Protein AF-0000000083642032 (afdb_homodimer)

Secondary structure (DSSP, 8-state):
-----GGG-EEEEEEEEE-SSSEEEEEEEEEETTTEEEEEEEEEEEETTTEEEEEEEEEEEETTEEEEEEEEEEEEE-/-----GGG-EEEEEEEEE-SSSEEEEEEEEEETTTEEEEEEEEEEEETTTEEEEEEEEEEEETTEEEEEEEEEEEEE-

pLDDT: mean 89.17, std 12.07, range [42.69, 98.5]

Organism: NCBI:txid97028

Nearest PDB structures (foldseek):
  7vd2-assembly1_B  TM=7.731E-01  e=6.905E-01  Homo sapiens
  7pge-assembly1_B  TM=5.332E-01  e=2.234E+00  Escherichia coli
  4bj8-assembly3_L  TM=5.223E-01  e=2.118E+00  Danio rerio
  2por-assembly1_A  TM=5.344E-01  e=4.715E+00  Rhodobacter capsulatus
  7vd2-assembly1_B  TM=7.727E-01  e=5.869E-01  Homo sapiens

Foldseek 3Di:
DPPPPLQADKDKDKDWDPDPDQKIKIKMWIAGHPAKIKIKMWMWGHDPDFKIKIWMKMKIGHHPDIDIDIDIDMGGDD/DPPPPLQFDKDKDKDWDPDPDQKIKIKMWIAGHPAKIKIKMWMWGHDPDFKIKIWMKMKIGHHPDIDIDIDIDMGGDD

Solvent-accessible surface area (backbone atoms only — not comparable to full-atom values): 7749 Å² total; per-residue (Å²): 130,86,70,73,56,62,73,64,42,68,51,71,48,75,49,70,48,71,50,94,62,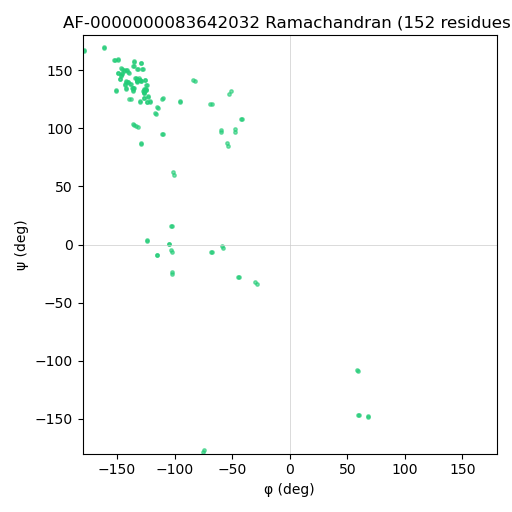57,48,30,40,35,38,36,41,33,30,38,31,89,50,27,39,39,38,37,37,36,40,36,40,40,57,77,91,34,32,38,39,37,46,32,38,38,38,37,36,51,72,58,30,37,41,37,37,36,38,39,37,35,39,38,45,114,128,86,71,75,56,64,73,64,43,69,50,73,49,74,48,70,48,73,49,94,61,56,48,30,40,37,38,36,41,33,29,36,30,90,51,27,40,37,39,37,38,36,40,36,40,41,56,77,92,35,30,38,40,36,44,31,39,38,38,36,35,53,71,57,29,37,41,37,38,36,38,39,36,36,39,38,46,114

Radius of gyration: 21.45 Å; Cα contacts (8 Å, |Δi|>4): 388; chains: 2; bounding box: 30×51×68 Å

Sequence (156 aa):
MNTLNPKSLQWAVTLSDVSEDSFGWGMGLGGIGADHFQAEAYLKFNMGDKFCLKPGFAYATDGNSGIGALMLRSTWSLMNTLNPKSLQWAVTLSDVSEDSFGWGMGLGGIGADHFQAEAYLKFNMGDKFCLKPGFAYATDGNSGIGALMLRSTWSL

Structure (mmCIF, N/CA/C/O backbone):
data_AF-0000000083642032-model_v1
#
loop_
_entity.id
_entity.type
_entity.pdbx_description
1 polymer 'GDSL esterase/lipase'
#
loop_
_atom_site.group_PDB
_atom_site.id
_atom_site.type_symbol
_atom_site.label_atom_id
_atom_site.label_alt_id
_atom_site.label_comp_id
_atom_site.label_asym_id
_atom_site.label_entity_id
_atom_site.label_seq_id
_atom_site.pdbx_PDB_ins_code
_atom_site.Cartn_x
_atom_site.Cartn_y
_atom_site.Cartn_z
_atom_site.occupancy
_atom_site.B_iso_or_equiv
_atom_site.auth_seq_id
_atom_site.auth_comp_id
_atom_site.auth_asym_id
_atom_site.auth_atom_id
_atom_site.pdbx_PDB_model_num
ATOM 1 N N . MET A 1 1 ? 20.109 -28.266 -31.109 1 42.88 1 MET A N 1
ATOM 2 C CA . MET A 1 1 ? 19.266 -27.094 -30.859 1 42.88 1 MET A CA 1
ATOM 3 C C . MET A 1 1 ? 18.453 -27.281 -29.578 1 42.88 1 MET A C 1
ATOM 5 O O . MET A 1 1 ? 17.672 -28.219 -29.453 1 42.88 1 MET A O 1
ATOM 9 N N . ASN A 1 2 ? 19.047 -26.828 -28.438 1 52.84 2 ASN A N 1
ATOM 10 C CA . ASN A 1 2 ? 18.344 -26.953 -27.156 1 52.84 2 ASN A CA 1
ATOM 11 C C . ASN A 1 2 ? 16.969 -26.312 -27.219 1 52.84 2 ASN A C 1
ATOM 13 O O . ASN A 1 2 ? 16.844 -25.094 -27.391 1 52.84 2 ASN A O 1
ATOM 17 N N . THR A 1 3 ? 16 -26.984 -27.625 1 59.44 3 THR A N 1
ATOM 18 C CA . THR A 1 3 ? 14.602 -26.562 -27.672 1 59.44 3 THR A CA 1
ATOM 19 C C . THR A 1 3 ? 14.18 -25.922 -26.359 1 59.44 3 THR A C 1
ATOM 21 O O . THR A 1 3 ? 14.398 -26.5 -25.281 1 59.44 3 THR A O 1
ATOM 24 N N . LEU A 1 4 ? 14.25 -24.672 -26.391 1 60.5 4 LEU A N 1
ATOM 25 C CA . LEU A 1 4 ? 13.75 -23.922 -25.234 1 60.5 4 LEU A CA 1
ATOM 26 C C . LEU A 1 4 ? 12.445 -24.531 -24.719 1 60.5 4 LEU A C 1
ATOM 28 O O . LEU A 1 4 ? 11.547 -24.844 -25.5 1 60.5 4 LEU A O 1
ATOM 32 N N . ASN A 1 5 ? 12.578 -25.125 -23.625 1 71.81 5 ASN A N 1
ATOM 33 C CA . ASN A 1 5 ? 11.375 -25.594 -22.938 1 71.81 5 ASN A CA 1
ATOM 34 C C . ASN A 1 5 ? 10.43 -24.422 -22.625 1 71.81 5 ASN A C 1
ATOM 36 O O . ASN A 1 5 ? 10.766 -23.547 -21.844 1 71.81 5 ASN A O 1
ATOM 40 N N . PRO A 1 6 ? 9.445 -24.281 -23.5 1 70.75 6 PRO A N 1
ATOM 41 C CA . PRO A 1 6 ? 8.516 -23.156 -23.328 1 70.75 6 PRO A CA 1
ATOM 42 C C . PRO A 1 6 ? 8.062 -22.984 -21.891 1 70.75 6 PRO A C 1
ATOM 44 O O . PRO A 1 6 ? 7.676 -21.875 -21.484 1 70.75 6 PRO A O 1
ATOM 47 N N . LYS A 1 7 ? 8.023 -24.047 -21.125 1 75.12 7 LYS A N 1
ATOM 48 C CA . LYS A 1 7 ? 7.559 -24 -19.734 1 75.12 7 LYS A CA 1
ATOM 49 C C . LYS A 1 7 ? 8.523 -23.203 -18.859 1 75.12 7 LYS A C 1
ATOM 51 O O . LYS A 1 7 ? 8.18 -22.828 -17.75 1 75.12 7 LYS A O 1
ATOM 56 N N . SER A 1 8 ? 9.523 -22.844 -19.344 1 80.81 8 SER A N 1
ATOM 57 C CA . SER A 1 8 ? 10.523 -22.141 -18.547 1 80.81 8 SER A CA 1
ATOM 58 C C . SER A 1 8 ? 10.875 -20.797 -19.156 1 80.81 8 SER A C 1
ATOM 60 O O . SER A 1 8 ? 11.812 -20.125 -18.719 1 80.81 8 SER A O 1
ATOM 62 N N . LEU A 1 9 ? 10.172 -20.484 -20.219 1 82.44 9 LEU A N 1
ATOM 63 C CA . LEU A 1 9 ? 10.477 -19.234 -20.891 1 82.44 9 LEU A CA 1
ATOM 64 C C . LEU A 1 9 ? 10.078 -18.047 -20.031 1 82.44 9 LEU A C 1
ATOM 66 O O . LEU A 1 9 ? 8.938 -17.969 -19.562 1 82.44 9 LEU A O 1
ATOM 70 N N . GLN A 1 10 ? 11 -17.188 -19.688 1 90.31 10 GLN A N 1
ATOM 71 C CA . GLN A 1 10 ? 10.758 -15.977 -18.922 1 90.31 10 GLN A CA 1
ATOM 72 C C . GLN A 1 10 ? 10.578 -14.766 -19.844 1 90.31 10 GLN A C 1
ATOM 74 O O . GLN A 1 10 ? 11.344 -14.578 -20.781 1 90.31 10 GLN A O 1
ATOM 79 N N . TRP A 1 11 ? 9.555 -14.109 -19.75 1 91.94 11 TRP A N 1
ATOM 80 C CA . TRP A 1 11 ? 9.297 -12.914 -20.547 1 91.94 11 TRP A CA 1
ATOM 81 C C . TRP A 1 11 ? 8.898 -11.742 -19.641 1 91.94 11 TRP A C 1
ATOM 83 O O . TRP A 1 11 ? 8.508 -11.938 -18.5 1 91.94 11 TRP A O 1
ATOM 93 N N . ALA A 1 12 ? 9.164 -10.508 -20 1 94.31 12 ALA A N 1
ATOM 94 C CA . ALA A 1 12 ? 8.789 -9.297 -19.297 1 94.31 12 ALA A CA 1
ATOM 95 C C . ALA A 1 12 ? 8.602 -8.125 -20.266 1 94.31 12 ALA A C 1
ATOM 97 O O . ALA A 1 12 ? 9.352 -7.988 -21.219 1 94.31 12 ALA A O 1
ATOM 98 N N . VAL A 1 13 ? 7.613 -7.473 -20.125 1 95.56 13 VAL A N 1
ATOM 99 C CA . VAL A 1 13 ? 7.367 -6.25 -20.891 1 95.56 13 VAL A CA 1
ATOM 100 C C . VAL A 1 13 ? 7.09 -5.094 -19.938 1 95.56 13 VAL A C 1
ATOM 102 O O . VAL A 1 13 ? 6.348 -5.246 -18.969 1 95.56 13 VAL A O 1
ATOM 105 N N . THR A 1 14 ? 7.637 -4.008 -20.078 1 95.69 14 THR A N 1
ATOM 106 C CA . THR A 1 14 ? 7.414 -2.812 -19.266 1 95.69 14 THR A CA 1
ATOM 107 C C . THR A 1 14 ? 7.066 -1.621 -20.156 1 95.69 14 THR A C 1
ATOM 109 O O . THR A 1 14 ? 7.715 -1.398 -21.188 1 95.69 14 THR A O 1
ATOM 112 N N . LEU A 1 15 ? 6.098 -0.939 -19.797 1 94.5 15 LEU A N 1
ATOM 113 C CA . LEU A 1 15 ? 5.695 0.297 -20.453 1 94.5 15 LEU A CA 1
ATOM 114 C C . LEU A 1 15 ? 5.582 1.438 -19.453 1 94.5 15 LEU A C 1
ATOM 116 O O . LEU A 1 15 ? 5.07 1.247 -18.344 1 94.5 15 LEU A O 1
ATOM 120 N N . SER A 1 16 ? 6.16 2.574 -19.734 1 92 16 SER A N 1
ATOM 121 C CA . SER A 1 16 ? 6.023 3.713 -18.844 1 92 16 SER A CA 1
ATOM 122 C C . SER A 1 16 ? 6.02 5.031 -19.609 1 92 16 SER A C 1
ATOM 124 O O . SER A 1 16 ? 6.633 5.137 -20.672 1 92 16 SER A O 1
ATOM 126 N N . ASP A 1 17 ? 5.301 5.906 -19.234 1 87 17 ASP A N 1
ATOM 127 C CA . ASP A 1 17 ? 5.289 7.27 -19.75 1 87 17 ASP A CA 1
ATOM 128 C C . ASP A 1 17 ? 5.195 8.281 -18.609 1 87 17 ASP A C 1
ATOM 130 O O . ASP A 1 17 ? 4.215 8.297 -17.859 1 87 17 ASP A O 1
ATOM 134 N N . VAL A 1 18 ? 6.352 8.891 -18.344 1 71.12 18 VAL A N 1
ATOM 135 C CA . VAL A 1 18 ? 6.387 9.906 -17.297 1 71.12 18 VAL A CA 1
ATOM 136 C C . VAL A 1 18 ? 6.367 11.297 -17.922 1 71.12 18 VAL A C 1
ATOM 138 O O . VAL A 1 18 ? 7.383 11.758 -18.438 1 71.12 18 VAL A O 1
ATOM 141 N N . SER A 1 19 ? 5.285 11.523 -18.594 1 63.38 19 SER A N 1
ATOM 142 C CA . SER A 1 19 ? 5.281 12.844 -19.219 1 63.38 19 SER A CA 1
ATOM 143 C C . SER A 1 19 ? 5.578 13.938 -18.203 1 63.38 19 SER A C 1
ATOM 145 O O . SER A 1 19 ? 5.363 13.758 -17 1 63.38 19 SER A O 1
ATOM 147 N N . GLU A 1 20 ? 6.488 14.789 -18.5 1 61.88 20 GLU A N 1
ATOM 148 C CA . GLU A 1 20 ? 6.809 15.961 -17.703 1 61.88 20 GLU A CA 1
ATOM 149 C C . GLU A 1 20 ? 5.582 16.453 -16.938 1 61.88 20 GLU A C 1
ATOM 151 O O . GLU A 1 20 ? 5.707 17.203 -15.969 1 61.88 20 GLU A O 1
ATOM 156 N N . ASP A 1 21 ? 4.309 16.312 -17.547 1 62.5 21 ASP A N 1
ATOM 157 C CA . ASP A 1 21 ? 3.109 16.938 -17.016 1 62.5 21 ASP A CA 1
ATOM 158 C C . ASP A 1 21 ? 2.617 16.219 -15.766 1 62.5 21 ASP A C 1
ATOM 160 O O . ASP A 1 21 ? 3.252 15.266 -15.297 1 62.5 21 ASP A O 1
ATOM 164 N N . SER A 1 22 ? 1.472 16.625 -15.164 1 77.44 22 SER A N 1
ATOM 165 C CA . SER A 1 22 ? 0.681 16.391 -13.953 1 77.44 22 SER A CA 1
ATOM 166 C C . SER A 1 22 ? 0.259 14.938 -13.844 1 77.44 22 SER A C 1
ATOM 168 O O . SER A 1 22 ? -0.377 14.539 -12.867 1 77.44 22 SER A O 1
ATOM 170 N N . PHE A 1 23 ? 0.693 14.047 -14.992 1 84.12 23 PHE A N 1
ATOM 171 C CA . PHE A 1 23 ? 0.174 12.688 -15.008 1 84.12 23 PHE A CA 1
ATOM 172 C C . PHE A 1 23 ? 1.252 11.695 -15.438 1 84.12 23 PHE A C 1
ATOM 174 O O . PHE A 1 23 ? 1.987 11.945 -16.391 1 84.12 23 PHE A O 1
ATOM 181 N N . GLY A 1 24 ? 1.593 10.68 -14.758 1 91.69 24 GLY A N 1
ATOM 182 C CA . GLY A 1 24 ? 2.498 9.594 -15.102 1 91.69 24 GLY A CA 1
ATOM 183 C C . GLY A 1 24 ? 1.924 8.219 -14.812 1 91.69 24 GLY A C 1
ATOM 184 O O . GLY A 1 24 ? 1.017 8.086 -13.992 1 91.69 24 GLY A O 1
ATOM 185 N N . TRP A 1 25 ? 2.449 7.258 -15.688 1 93.44 25 TRP A N 1
ATOM 186 C CA . TRP A 1 25 ? 2.01 5.891 -15.43 1 93.44 25 TRP A CA 1
ATOM 187 C C . TRP A 1 25 ? 3.088 4.887 -15.828 1 93.44 25 TRP A C 1
ATOM 189 O O . TRP A 1 25 ? 4.023 5.23 -16.562 1 93.44 25 TRP A O 1
ATOM 199 N N . GLY A 1 26 ? 2.898 3.75 -15.211 1 95.75 26 GLY A N 1
ATOM 200 C CA . GLY A 1 26 ? 3.725 2.615 -15.594 1 95.75 26 GLY A CA 1
ATOM 201 C C . GLY A 1 26 ? 3.021 1.281 -15.43 1 95.75 26 GLY A C 1
ATOM 202 O O . GLY A 1 26 ? 2.143 1.14 -14.578 1 95.75 26 GLY A O 1
ATOM 203 N N . MET A 1 27 ? 3.418 0.372 -16.359 1 97 27 MET A N 1
ATOM 204 C CA . MET A 1 27 ? 2.867 -0.98 -16.312 1 97 27 MET A CA 1
ATOM 205 C C . MET A 1 27 ? 3.938 -2.014 -16.641 1 97 27 MET A C 1
ATOM 207 O O . MET A 1 27 ? 4.793 -1.774 -17.5 1 97 27 MET A O 1
ATOM 211 N N . GLY A 1 28 ? 3.895 -3.088 -15.93 1 98 28 GLY A N 1
ATOM 212 C CA . GLY A 1 28 ? 4.797 -4.195 -16.203 1 98 28 GLY A CA 1
ATOM 213 C C . GLY A 1 28 ? 4.113 -5.547 -16.172 1 98 28 GLY A C 1
ATOM 214 O O . GLY A 1 28 ? 3.314 -5.816 -15.266 1 98 28 GLY A O 1
ATOM 215 N N . LEU A 1 29 ? 4.434 -6.297 -17.234 1 96 29 LEU A N 1
ATOM 216 C CA . LEU A 1 29 ? 3.943 -7.672 -17.312 1 96 29 LEU A CA 1
ATOM 217 C C . LEU A 1 29 ? 5.098 -8.648 -17.5 1 96 29 LEU A C 1
ATOM 219 O O . LEU A 1 29 ? 6.055 -8.352 -18.219 1 96 29 LEU A O 1
ATOM 223 N N . GLY A 1 30 ? 4.98 -9.711 -16.766 1 96.69 30 GLY A N 1
ATOM 224 C CA . GLY A 1 30 ? 5.992 -10.742 -16.953 1 96.69 30 GLY A CA 1
ATOM 225 C C . GLY A 1 30 ? 5.559 -12.102 -16.422 1 96.69 30 GLY A C 1
ATOM 226 O O . GLY A 1 30 ? 4.5 -12.227 -15.812 1 96.69 30 GLY A O 1
ATOM 227 N N . GLY A 1 31 ? 6.402 -13.086 -16.797 1 94.31 31 GLY A N 1
ATOM 228 C CA . GLY A 1 31 ? 6.074 -14.422 -16.344 1 94.31 31 GLY A CA 1
ATOM 229 C C . GLY A 1 31 ? 7.086 -15.469 -16.781 1 94.31 31 GLY A C 1
ATOM 230 O O . GLY A 1 31 ? 8.094 -15.141 -17.406 1 94.31 31 GLY A O 1
ATOM 231 N N . ILE A 1 32 ? 6.887 -16.5 -16.141 1 92.25 32 ILE A N 1
ATOM 232 C CA . ILE A 1 32 ? 7.625 -17.703 -16.531 1 92.25 32 ILE A CA 1
ATOM 233 C C . ILE A 1 32 ? 6.652 -18.75 -17.062 1 92.25 32 ILE A C 1
ATOM 235 O O . ILE A 1 32 ? 5.828 -19.266 -16.297 1 92.25 32 ILE A O 1
ATOM 239 N N . GLY A 1 33 ? 6.879 -19.016 -18.219 1 89.56 33 GLY A N 1
ATOM 240 C CA . GLY A 1 33 ? 5.941 -19.938 -18.812 1 89.56 33 GLY A CA 1
ATOM 241 C C . GLY A 1 33 ? 4.508 -19.438 -18.797 1 89.56 33 GLY A C 1
ATOM 242 O O . GLY A 1 33 ? 4.258 -18.25 -19.016 1 89.56 33 GLY A O 1
ATOM 243 N N . ALA A 1 34 ? 3.602 -20.297 -18.672 1 82 34 ALA A N 1
ATOM 244 C CA . ALA A 1 34 ? 2.191 -19.922 -18.641 1 82 34 ALA A CA 1
ATOM 245 C C . ALA A 1 34 ? 1.646 -19.953 -17.219 1 82 34 ALA A C 1
ATOM 247 O O . ALA A 1 34 ? 0.55 -19.453 -16.953 1 82 34 ALA A O 1
ATOM 248 N N . ASP A 1 35 ? 2.449 -20.406 -16.203 1 87.88 35 ASP A N 1
ATOM 249 C CA . ASP A 1 35 ? 1.919 -20.703 -14.875 1 87.88 35 ASP A CA 1
ATOM 250 C C . ASP A 1 35 ? 2.248 -19.578 -13.891 1 87.88 35 ASP A C 1
ATOM 252 O O . ASP A 1 35 ? 1.606 -19.453 -12.844 1 87.88 35 ASP A O 1
ATOM 256 N N . HIS A 1 36 ? 3.27 -18.906 -14.211 1 93.38 36 HIS A N 1
ATOM 257 C CA . HIS A 1 36 ? 3.686 -17.812 -13.3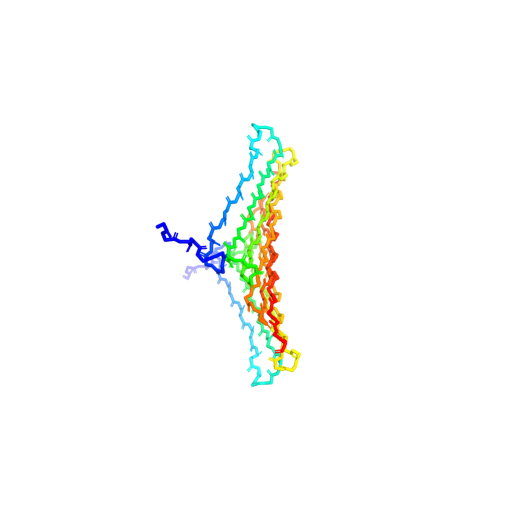2 1 93.38 36 HIS A CA 1
ATOM 258 C C . HIS A 1 36 ? 3.592 -16.469 -14.016 1 93.38 36 HIS A C 1
ATOM 260 O O . HIS A 1 36 ? 4.246 -16.25 -15.039 1 93.38 36 HIS A O 1
ATOM 266 N N . PHE A 1 37 ? 2.707 -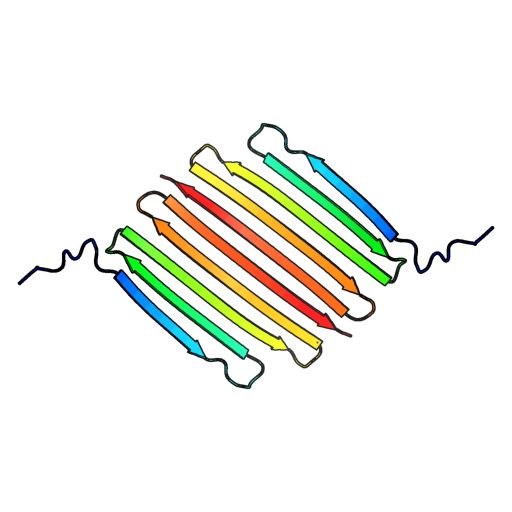15.75 -13.523 1 94.5 37 PHE A N 1
ATOM 267 C CA . PHE A 1 37 ? 2.516 -14.445 -14.148 1 94.5 37 PHE A CA 1
ATOM 268 C C . PHE A 1 37 ? 2.514 -13.336 -13.102 1 94.5 37 PHE A C 1
ATOM 270 O O . PHE A 1 37 ? 2.096 -13.555 -11.961 1 94.5 37 PHE A O 1
ATOM 277 N N . GLN A 1 38 ? 3.111 -12.164 -13.383 1 95.81 38 GLN A N 1
ATOM 278 C CA . GLN A 1 38 ? 3.076 -10.992 -12.516 1 95.81 38 GLN A CA 1
ATOM 279 C C . GLN A 1 38 ? 2.809 -9.719 -13.32 1 95.81 38 GLN A C 1
ATOM 281 O O . GLN A 1 38 ? 3.305 -9.57 -14.438 1 95.81 38 GLN A O 1
ATOM 286 N N . ALA A 1 39 ? 1.967 -8.969 -12.82 1 97.44 39 ALA A N 1
ATOM 287 C CA . ALA A 1 39 ? 1.633 -7.691 -13.438 1 97.44 39 ALA A CA 1
ATOM 288 C C . ALA A 1 39 ? 1.615 -6.566 -12.406 1 97.44 39 ALA A C 1
ATOM 290 O O . ALA A 1 39 ? 1.235 -6.781 -11.258 1 97.44 39 ALA A O 1
ATOM 291 N N . GLU A 1 40 ? 2.07 -5.371 -12.734 1 97.62 40 GLU A N 1
ATOM 292 C CA . GLU A 1 40 ? 2.012 -4.191 -11.875 1 97.62 40 GLU A CA 1
ATOM 293 C C . GLU A 1 40 ? 1.675 -2.941 -12.68 1 97.62 40 GLU A C 1
ATOM 295 O O . GLU A 1 40 ? 2.004 -2.85 -13.867 1 97.62 40 GLU A O 1
ATOM 300 N N . ALA A 1 41 ? 1.032 -2.088 -12.094 1 98.12 41 ALA A N 1
ATOM 301 C CA . ALA A 1 41 ? 0.721 -0.794 -12.695 1 98.12 41 ALA A CA 1
ATOM 302 C C . ALA A 1 41 ? 0.704 0.31 -11.641 1 98.12 41 ALA A C 1
ATOM 304 O O . ALA A 1 41 ? 0.35 0.068 -10.484 1 98.12 41 ALA A O 1
ATOM 305 N N . TYR A 1 42 ? 1.097 1.457 -12.125 1 96.56 42 TYR A N 1
ATOM 306 C CA . TYR A 1 42 ? 1.021 2.619 -11.242 1 96.56 42 TYR A CA 1
ATOM 307 C C . TYR A 1 42 ? 0.707 3.883 -12.039 1 96.56 42 TYR A C 1
ATOM 309 O O . TYR A 1 42 ? 0.967 3.947 -13.242 1 96.56 42 TYR A O 1
ATOM 317 N N . LEU A 1 43 ? 0.09 4.723 -11.312 1 95.12 43 LEU A N 1
ATOM 318 C CA . LEU A 1 43 ? -0.183 6.047 -11.867 1 95.12 43 LEU A CA 1
ATOM 319 C C . LEU A 1 43 ? 0.274 7.141 -10.898 1 95.12 43 LEU A C 1
ATOM 321 O O . LEU A 1 43 ? 0.436 6.891 -9.703 1 95.12 43 LEU A O 1
ATOM 325 N N . LYS A 1 44 ? 0.517 8.266 -11.469 1 93.62 44 LYS A N 1
ATOM 326 C CA . LYS A 1 44 ? 0.731 9.5 -10.719 1 93.62 44 LYS A CA 1
ATOM 327 C C . LYS A 1 44 ? -0.136 10.633 -11.266 1 93.62 44 LYS A C 1
ATOM 329 O O . LYS A 1 44 ? -0.067 10.953 -12.453 1 93.62 44 LYS A O 1
ATOM 334 N N . PHE A 1 45 ? -0.915 11.164 -10.32 1 92 45 PHE A N 1
ATOM 335 C CA . PHE A 1 45 ? -1.789 12.281 -10.664 1 92 45 PHE A CA 1
ATOM 336 C C . PHE A 1 45 ? -1.479 13.492 -9.797 1 92 45 PHE A C 1
ATOM 338 O O . PHE A 1 45 ? -1.515 13.414 -8.562 1 92 45 PHE A O 1
ATOM 345 N N . ASN A 1 46 ? -1.183 14.492 -10.492 1 91.75 46 ASN A N 1
ATOM 346 C CA . ASN A 1 46 ? -1.015 15.75 -9.781 1 91.75 46 ASN A CA 1
ATOM 347 C C . ASN A 1 46 ? -2.148 16.719 -10.094 1 91.75 46 ASN A C 1
ATOM 349 O O . ASN A 1 46 ? -2.527 16.891 -11.258 1 91.75 46 ASN A O 1
ATOM 353 N N . MET A 1 47 ? -2.689 17.125 -9.023 1 88.69 47 MET A N 1
ATOM 354 C CA . MET A 1 47 ? -3.68 18.188 -9.195 1 88.69 47 MET A CA 1
ATOM 355 C C . MET A 1 47 ? -3.17 19.5 -8.625 1 88.69 47 MET A C 1
ATOM 357 O O . MET A 1 47 ? -3.357 19.781 -7.438 1 88.69 47 MET A O 1
ATOM 361 N N . GLY A 1 48 ? -2.586 20.297 -9.594 1 86.5 48 GLY A N 1
ATOM 362 C CA . GLY A 1 48 ? -1.934 21.516 -9.148 1 86.5 48 GLY A CA 1
ATOM 363 C C . GLY A 1 48 ? -0.68 21.25 -8.336 1 86.5 48 GLY A C 1
ATOM 364 O O . GLY A 1 48 ? 0.031 20.281 -8.57 1 86.5 48 GLY A O 1
ATOM 365 N N . ASP A 1 49 ? -0.456 22.172 -7.391 1 86.5 49 ASP A N 1
ATOM 366 C CA . ASP A 1 49 ? 0.757 22.094 -6.582 1 86.5 49 ASP A CA 1
ATOM 367 C C . ASP A 1 49 ? 0.446 21.594 -5.172 1 86.5 49 ASP A C 1
ATOM 369 O O . ASP A 1 49 ? 1.353 21.422 -4.355 1 86.5 49 ASP A O 1
ATOM 373 N N . LYS A 1 50 ? -0.836 21.328 -4.988 1 92.56 50 LYS A N 1
ATOM 374 C CA . LYS A 1 50 ? -1.189 21.125 -3.586 1 92.56 50 LYS A CA 1
ATOM 375 C C . LYS A 1 50 ? -1.655 19.688 -3.344 1 92.56 50 LYS A C 1
ATOM 377 O O . LYS A 1 50 ? -1.861 19.281 -2.197 1 92.56 50 LYS A O 1
ATOM 382 N N . PHE A 1 51 ? -1.83 18.969 -4.531 1 94.69 51 PHE A N 1
ATOM 383 C CA . PHE A 1 51 ? -2.352 17.625 -4.32 1 94.69 51 PHE A CA 1
ATOM 384 C C . PHE A 1 51 ? -1.706 16.625 -5.285 1 94.69 51 PHE A C 1
ATOM 386 O O . PHE A 1 51 ? -1.604 16.906 -6.484 1 94.69 51 PHE A O 1
ATOM 393 N N . CYS A 1 52 ? -1.291 15.469 -4.789 1 95.75 52 CYS A N 1
ATOM 394 C CA . CYS A 1 52 ? -0.732 14.375 -5.578 1 95.75 52 CYS A CA 1
ATOM 395 C C . CYS A 1 52 ? -1.313 13.031 -5.141 1 95.75 52 CYS A C 1
ATOM 397 O O . CYS A 1 52 ? -1.383 12.742 -3.947 1 95.75 52 CYS A O 1
ATOM 399 N N . LEU A 1 53 ? -1.697 12.211 -6.117 1 95.44 53 LEU A N 1
ATOM 400 C CA . LEU A 1 53 ? -2.246 10.883 -5.859 1 95.44 53 LEU A CA 1
ATOM 401 C C . LEU A 1 53 ? -1.488 9.82 -6.645 1 95.44 53 LEU A C 1
ATOM 403 O O . LEU A 1 53 ? -1.3 9.953 -7.855 1 95.44 53 LEU A O 1
ATOM 407 N N . LYS A 1 54 ? -1.069 8.75 -5.965 1 96.19 54 LYS A N 1
ATOM 408 C CA . LYS A 1 54 ? -0.296 7.684 -6.598 1 96.19 54 LYS A CA 1
ATOM 409 C C . LYS A 1 54 ? -0.911 6.316 -6.309 1 96.19 54 LYS A C 1
ATOM 411 O O . LYS A 1 54 ? -0.455 5.602 -5.418 1 96.19 54 LYS A O 1
ATOM 416 N N . PRO A 1 55 ? -1.889 5.922 -7.156 1 97.25 55 PRO A N 1
ATOM 417 C CA . PRO A 1 55 ? -2.393 4.555 -7.008 1 97.25 55 PRO A CA 1
ATOM 418 C C . PRO A 1 55 ? -1.513 3.523 -7.711 1 97.25 55 PRO A C 1
ATOM 420 O O . PRO A 1 55 ? -0.949 3.807 -8.773 1 97.25 55 PRO A O 1
ATOM 423 N N . GLY A 1 56 ? -1.338 2.41 -7.109 1 98 56 GLY A N 1
ATOM 424 C CA . GLY A 1 56 ? -0.62 1.289 -7.695 1 98 56 GLY A CA 1
ATOM 425 C C . GLY A 1 56 ? -1.242 -0.055 -7.367 1 98 56 GLY A C 1
ATOM 426 O O . GLY A 1 56 ? -1.914 -0.201 -6.344 1 98 56 GLY A O 1
ATOM 427 N N . PHE A 1 57 ? -1.062 -0.915 -8.258 1 97.75 57 PHE A N 1
ATOM 428 C CA . PHE A 1 57 ? -1.591 -2.262 -8.07 1 97.75 57 PHE A CA 1
ATOM 429 C C . PHE A 1 57 ? -0.624 -3.305 -8.617 1 97.75 57 PHE A C 1
ATOM 431 O O . PHE A 1 57 ? 0.106 -3.041 -9.57 1 97.75 57 PHE A O 1
ATOM 438 N N . ALA A 1 58 ? -0.5 -4.402 -7.883 1 98.38 58 ALA A N 1
ATOM 439 C CA . ALA A 1 58 ? 0.313 -5.535 -8.32 1 98.38 58 ALA A CA 1
ATOM 440 C C . ALA A 1 58 ? -0.43 -6.852 -8.125 1 98.38 58 ALA A C 1
ATOM 442 O O . ALA A 1 58 ? -1.219 -6.992 -7.184 1 98.38 58 ALA A O 1
ATOM 443 N N . TYR A 1 59 ? -0.182 -7.672 -9.07 1 97.81 59 TYR A N 1
ATOM 444 C CA . TYR A 1 59 ? -0.824 -8.984 -9.047 1 97.81 59 TYR A CA 1
ATOM 445 C C . TYR A 1 59 ? 0.12 -10.062 -9.562 1 97.81 59 TYR A C 1
ATOM 447 O O . TYR A 1 59 ? 0.852 -9.844 -10.531 1 97.81 59 TYR A O 1
ATOM 455 N N . ALA A 1 60 ? 0.099 -11.164 -8.875 1 97.38 60 ALA A N 1
ATOM 456 C CA . ALA A 1 60 ? 0.938 -12.281 -9.312 1 97.38 60 ALA A CA 1
ATOM 457 C C . ALA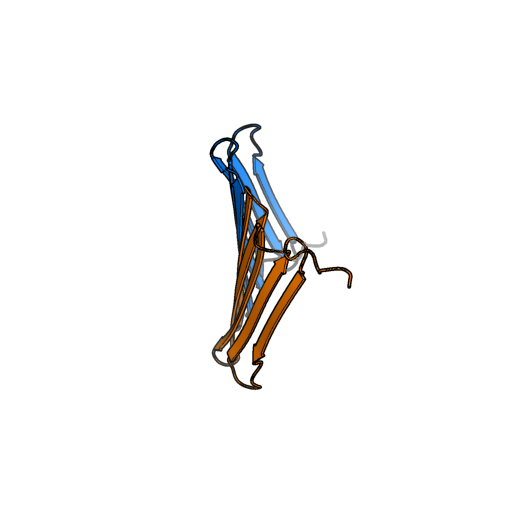 A 1 60 ? 0.275 -13.617 -9.008 1 97.38 60 ALA A C 1
ATOM 459 O O . ALA A 1 60 ? -0.419 -13.758 -7.996 1 97.38 60 ALA A O 1
ATOM 460 N N . THR A 1 61 ? 0.535 -14.484 -9.898 1 95.56 61 THR A N 1
ATOM 461 C CA . THR A 1 61 ? 0.052 -15.844 -9.695 1 95.56 61 THR A CA 1
ATOM 462 C C . THR A 1 61 ? 1.179 -16.859 -9.883 1 95.56 61 THR A C 1
ATOM 464 O O . THR A 1 61 ? 2.1 -16.625 -10.672 1 95.56 61 THR A O 1
ATOM 467 N N . ASP A 1 62 ? 1.054 -17.812 -8.984 1 92.94 62 ASP A N 1
ATOM 468 C CA . ASP A 1 62 ? 1.942 -18.953 -9.117 1 92.94 62 ASP A CA 1
ATOM 469 C C . ASP A 1 62 ? 1.168 -20.266 -8.977 1 92.94 62 ASP A C 1
ATOM 471 O O . ASP A 1 62 ? 0.858 -20.703 -7.867 1 92.94 62 ASP A O 1
ATOM 475 N N . GLY A 1 63 ? 0.961 -20.781 -10.141 1 90.12 63 GLY A N 1
ATOM 476 C CA . GLY A 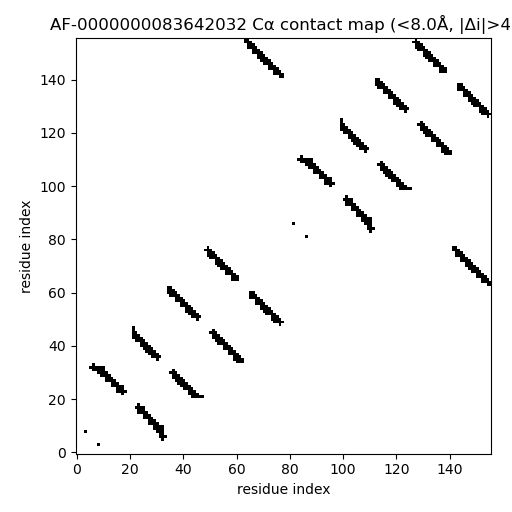1 63 ? 0.179 -22.016 -10.078 1 90.12 63 GLY A CA 1
ATOM 477 C C . GLY A 1 63 ? -1.181 -21.828 -9.438 1 90.12 63 GLY A C 1
ATOM 478 O O . GLY A 1 63 ? -2.023 -21.094 -9.961 1 90.12 63 GLY A O 1
ATOM 479 N N . ASN A 1 64 ? -1.269 -22.391 -8.203 1 91.88 64 ASN A N 1
ATOM 480 C CA . ASN A 1 64 ? -2.582 -22.422 -7.57 1 91.88 64 ASN A CA 1
ATOM 481 C C . ASN A 1 64 ? -2.703 -21.344 -6.496 1 91.88 64 ASN A C 1
ATOM 483 O O . ASN A 1 64 ? -3.6 -21.391 -5.652 1 91.88 64 ASN A O 1
ATOM 487 N N . SER A 1 65 ? -1.86 -20.469 -6.527 1 95.25 65 SER A N 1
ATOM 488 C CA . SER A 1 65 ? -1.918 -19.391 -5.539 1 95.25 65 SER A CA 1
ATOM 489 C C . SER A 1 65 ? -1.692 -18.031 -6.191 1 95.25 65 SER A C 1
ATOM 491 O O . SER A 1 65 ? -1.134 -17.938 -7.285 1 95.25 65 SER A O 1
ATOM 493 N N . GLY A 1 66 ? -2.137 -17.047 -5.543 1 96.44 66 GLY A N 1
ATOM 494 C CA . GLY A 1 66 ? -1.916 -15.695 -6.039 1 96.44 66 GLY A CA 1
ATOM 495 C C . GLY A 1 66 ? -1.883 -14.656 -4.938 1 96.44 66 GLY A C 1
ATOM 496 O O . GLY A 1 66 ? -2.316 -14.914 -3.814 1 96.44 66 GLY A O 1
ATOM 497 N N . ILE A 1 67 ? -1.275 -13.578 -5.297 1 96.62 67 ILE A N 1
ATOM 498 C CA . ILE A 1 67 ? -1.21 -12.43 -4.398 1 96.62 67 ILE A CA 1
ATOM 499 C C . ILE A 1 67 ? -1.579 -11.156 -5.156 1 96.62 67 ILE A C 1
ATOM 501 O O . ILE A 1 67 ? -1.202 -10.984 -6.316 1 96.62 67 ILE A O 1
ATOM 505 N N . GLY A 1 68 ? -2.295 -10.336 -4.496 1 98.12 68 GLY A N 1
ATOM 506 C CA . GLY A 1 68 ? -2.633 -9.023 -5.02 1 98.12 68 GLY A CA 1
ATOM 507 C C . GLY A 1 68 ? -2.414 -7.906 -4.012 1 98.12 68 GLY A C 1
ATOM 508 O O . GLY A 1 68 ? -2.627 -8.094 -2.814 1 98.12 68 GLY A O 1
ATOM 509 N N . ALA A 1 69 ? -1.945 -6.84 -4.531 1 98.19 69 ALA A N 1
ATOM 510 C CA . ALA A 1 69 ? -1.704 -5.691 -3.662 1 98.19 69 ALA A CA 1
ATOM 511 C C . ALA A 1 69 ? -2.131 -4.391 -4.34 1 98.19 69 ALA A C 1
ATOM 513 O O . ALA A 1 69 ? -1.916 -4.211 -5.543 1 98.19 69 ALA A O 1
ATOM 514 N N . LEU A 1 70 ? -2.762 -3.521 -3.57 1 98.5 70 LEU A N 1
ATOM 515 C CA . LEU A 1 70 ? -3.141 -2.182 -4 1 98.5 70 LEU A CA 1
ATOM 516 C C . LEU A 1 70 ? -2.613 -1.129 -3.031 1 98.5 70 LEU A C 1
ATOM 518 O O . LEU A 1 70 ? -2.762 -1.27 -1.814 1 98.5 70 LEU A O 1
ATOM 522 N N . MET A 1 71 ? -1.921 -0.21 -3.578 1 98.44 71 MET A N 1
ATOM 523 C CA . MET A 1 71 ? -1.402 0.89 -2.77 1 98.44 71 MET A CA 1
ATOM 524 C C . MET A 1 71 ? -1.874 2.234 -3.312 1 98.44 71 MET A C 1
ATOM 526 O O . MET A 1 71 ? -1.786 2.488 -4.516 1 98.44 71 MET A O 1
ATOM 530 N N . LEU A 1 72 ? -2.436 2.973 -2.406 1 98.31 72 LEU A N 1
ATOM 531 C CA . LEU A 1 72 ? -2.857 4.328 -2.74 1 98.31 72 LEU A CA 1
ATOM 532 C C . LEU A 1 72 ? -2.219 5.344 -1.799 1 98.31 72 LEU A C 1
ATOM 534 O O . LEU A 1 72 ? -2.408 5.273 -0.583 1 98.31 72 LEU A O 1
ATOM 538 N N . ARG A 1 73 ? -1.478 6.312 -2.379 1 98 73 ARG A N 1
ATOM 539 C CA . ARG A 1 73 ? -0.837 7.355 -1.583 1 98 73 ARG A CA 1
ATOM 540 C C . ARG A 1 73 ? -1.232 8.742 -2.08 1 98 73 ARG A C 1
ATOM 542 O O . ARG A 1 73 ? -1.25 8.992 -3.287 1 98 73 ARG A O 1
ATOM 549 N N . SER A 1 74 ? -1.564 9.523 -1.138 1 97.81 74 SER A N 1
ATOM 550 C CA . SER A 1 74 ? -1.917 10.891 -1.501 1 97.81 74 SER A CA 1
ATOM 551 C C . SER A 1 74 ? -1.18 11.898 -0.628 1 97.81 74 SER A C 1
ATOM 553 O O . SER A 1 74 ? -1.014 11.688 0.574 1 97.81 74 SER A O 1
ATOM 555 N N . THR A 1 75 ? -0.8 12.977 -1.214 1 96.38 75 THR A N 1
ATOM 556 C CA . THR A 1 75 ? -0.231 14.102 -0.48 1 96.38 75 THR A CA 1
ATOM 557 C C . THR A 1 75 ? -0.987 15.391 -0.793 1 96.38 75 THR A C 1
ATOM 559 O O . THR A 1 75 ? -1.473 15.578 -1.911 1 96.38 75 THR A O 1
ATOM 562 N N . TRP A 1 76 ? -1.108 16.141 0.288 1 95.88 76 TRP A N 1
ATOM 563 C CA . TRP A 1 76 ? -1.783 17.422 0.059 1 95.88 76 TRP A CA 1
ATOM 564 C C . TRP A 1 76 ? -1.171 18.516 0.917 1 95.88 76 TRP A C 1
ATOM 566 O O . TRP A 1 76 ? -0.527 18.25 1.932 1 95.88 76 TRP A O 1
ATOM 576 N N . SER A 1 77 ? -1.268 19.672 0.342 1 94.38 77 SER A N 1
ATOM 577 C CA . SER A 1 77 ? -0.835 20.859 1.076 1 94.38 77 SER A CA 1
ATOM 578 C C . SER A 1 77 ? -1.834 22 0.923 1 94.38 77 SER A C 1
ATOM 580 O O . SER A 1 77 ? -2.643 22 -0.007 1 94.38 77 SER A O 1
ATOM 582 N N . LEU A 1 78 ? -1.817 22.812 1.9 1 84.56 78 LEU A N 1
ATOM 583 C CA . LEU A 1 78 ? -2.639 24.016 1.834 1 84.56 78 LEU A CA 1
ATOM 584 C C . LEU A 1 78 ? -1.799 25.219 1.443 1 84.56 78 LEU A C 1
ATOM 586 O O . LEU A 1 78 ? -0.617 25.297 1.786 1 84.56 78 LEU A O 1
ATOM 590 N N . MET B 1 1 ? 10.867 24.469 37.562 1 42.69 1 MET B N 1
ATOM 591 C CA . MET B 1 1 ? 9.953 23.516 36.938 1 42.69 1 MET B CA 1
ATOM 592 C C . MET B 1 1 ? 9.812 23.781 35.469 1 42.69 1 MET B C 1
ATOM 594 O O . MET B 1 1 ? 9.383 24.875 35.062 1 42.69 1 MET B O 1
ATOM 598 N N . ASN B 1 2 ? 10.719 23.188 34.625 1 52.62 2 ASN B N 1
ATOM 599 C CA . ASN B 1 2 ? 10.648 23.375 33.188 1 52.62 2 ASN B CA 1
ATOM 600 C C . ASN B 1 2 ? 9.266 23.031 32.625 1 52.62 2 ASN B C 1
ATOM 602 O O . ASN B 1 2 ? 8.836 21.891 32.719 1 52.62 2 ASN B O 1
ATOM 606 N N . THR B 1 3 ? 8.383 23.922 32.656 1 58.94 3 THR B N 1
ATOM 607 C CA . THR B 1 3 ? 7.031 23.797 32.125 1 58.94 3 THR B CA 1
ATOM 608 C C . THR B 1 3 ? 7.07 23.203 30.703 1 58.94 3 THR B C 1
ATOM 610 O O . THR B 1 3 ? 7.828 23.672 29.859 1 58.94 3 THR B O 1
ATOM 613 N N . LEU B 1 4 ? 6.812 21.969 30.688 1 60.22 4 LEU B N 1
ATOM 614 C CA . LEU B 1 4 ? 6.676 21.297 29.406 1 60.22 4 LEU B CA 1
ATOM 615 C C . LEU B 1 4 ? 5.883 22.156 28.422 1 60.22 4 LEU B C 1
ATOM 617 O O . LEU B 1 4 ? 4.832 22.703 28.766 1 60.22 4 LEU B O 1
ATOM 621 N N . ASN B 1 5 ? 6.586 22.656 27.516 1 71.56 5 ASN B N 1
ATOM 622 C CA . ASN B 1 5 ? 5.922 23.344 26.406 1 71.56 5 ASN B CA 1
ATOM 623 C C . ASN B 1 5 ? 4.973 22.422 25.656 1 71.56 5 ASN B C 1
ATOM 625 O O . ASN B 1 5 ? 5.406 21.438 25.047 1 71.56 5 ASN B O 1
ATOM 629 N N . PRO B 1 6 ? 3.705 22.531 26.031 1 69.81 6 PRO B N 1
ATOM 630 C CA . PRO B 1 6 ? 2.709 21.641 25.422 1 69.81 6 PRO B CA 1
ATOM 631 C C . PRO B 1 6 ? 2.881 21.5 23.906 1 69.81 6 PRO B C 1
ATOM 633 O O . PRO B 1 6 ? 2.463 20.5 23.328 1 69.81 6 PRO B O 1
ATOM 636 N N . LYS B 1 7 ? 3.428 22.516 23.25 1 74.56 7 LYS B N 1
ATOM 637 C CA . LYS B 1 7 ? 3.596 22.5 21.812 1 74.56 7 LYS B CA 1
ATOM 638 C C . LYS B 1 7 ? 4.633 21.469 21.391 1 74.56 7 LYS B C 1
ATOM 640 O O . LYS B 1 7 ? 4.727 21.109 20.203 1 74.56 7 LYS B O 1
ATOM 645 N N . SER B 1 8 ? 5.223 20.922 22.219 1 80.38 8 SER B N 1
ATOM 646 C CA . SER B 1 8 ? 6.281 19.969 21.891 1 80.38 8 SER B CA 1
ATOM 647 C C . SER B 1 8 ? 6.027 18.609 22.531 1 80.38 8 SER B C 1
ATOM 649 O O . SER B 1 8 ? 6.887 17.719 22.5 1 80.38 8 SER B O 1
ATOM 651 N N . LEU B 1 9 ? 4.891 18.531 23.188 1 82.62 9 LEU B N 1
ATOM 652 C CA . LEU B 1 9 ? 4.59 17.281 23.875 1 82.62 9 LEU B CA 1
ATOM 653 C C . LEU B 1 9 ? 4.344 16.156 22.859 1 82.62 9 LEU B C 1
ATOM 655 O O . LEU B 1 9 ? 3.537 16.312 21.938 1 82.62 9 LEU B O 1
ATOM 659 N N . GLN B 1 10 ? 5.098 15.102 22.891 1 90.12 10 GLN B N 1
ATOM 660 C CA . GLN B 1 10 ? 4.945 13.93 22.031 1 90.12 10 GLN B CA 1
ATOM 661 C C . GLN B 1 10 ? 4.121 12.844 22.719 1 90.12 10 GLN B C 1
ATOM 663 O O . GLN B 1 10 ? 4.348 12.531 23.891 1 90.12 10 GLN B O 1
ATOM 668 N N . TRP B 1 11 ? 3.115 12.438 22.172 1 92 11 TRP B N 1
ATOM 669 C CA . TRP B 1 11 ? 2.275 11.375 22.719 1 92 11 TRP B CA 1
ATOM 670 C C . TRP B 1 11 ? 2.053 10.273 21.688 1 92 11 TRP B C 1
ATOM 672 O O . TRP B 1 11 ? 2.252 10.492 20.484 1 92 11 TRP B O 1
ATOM 682 N N . ALA B 1 12 ? 1.858 9.039 22.062 1 94.12 12 ALA B N 1
ATOM 683 C CA . ALA B 1 12 ? 1.562 7.898 21.203 1 94.12 12 ALA B CA 1
ATOM 684 C C . ALA B 1 12 ? 0.725 6.855 21.938 1 94.12 12 ALA B C 1
ATOM 686 O O . ALA B 1 12 ? 0.941 6.598 23.125 1 94.12 12 ALA B O 1
ATOM 687 N N . VAL B 1 13 ? -0.22 6.441 21.375 1 95.5 13 VAL B N 1
ATOM 688 C CA . VAL B 1 13 ? -1.034 5.348 21.891 1 95.5 13 VAL B CA 1
ATOM 689 C C . VAL B 1 13 ? -1.123 4.23 20.844 1 95.5 13 VAL B C 1
ATOM 691 O O . VAL B 1 13 ? -1.328 4.496 19.656 1 95.5 13 VAL B O 1
ATOM 694 N N . THR B 1 14 ? -0.94 3.049 21.156 1 95.44 14 THR B N 1
ATOM 695 C CA . THR B 1 14 ? -1.059 1.893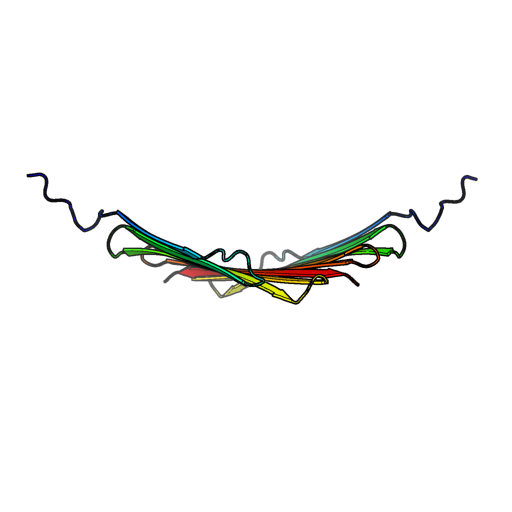 20.266 1 95.44 14 THR B CA 1
ATOM 696 C C . THR B 1 14 ? -2.008 0.855 20.859 1 95.44 14 THR B C 1
ATOM 698 O O . THR B 1 14 ? -1.933 0.548 22.047 1 95.44 14 THR B O 1
ATOM 701 N N . LEU B 1 15 ? -2.85 0.381 20.094 1 94.31 15 LEU B N 1
ATOM 702 C CA . LEU B 1 15 ? -3.764 -0.696 20.453 1 94.31 15 LEU B CA 1
ATOM 703 C C . LEU B 1 15 ? -3.695 -1.831 19.438 1 94.31 15 LEU B C 1
ATOM 705 O O . LEU B 1 15 ? -3.635 -1.587 18.234 1 94.31 15 LEU B O 1
ATOM 709 N N . SER B 1 16 ? -3.576 -3.055 19.891 1 91.69 16 SER B N 1
ATOM 710 C CA . SER B 1 16 ? -3.57 -4.18 18.969 1 91.69 16 SER B CA 1
ATOM 711 C C . SER B 1 16 ? -4.195 -5.422 19.594 1 91.69 16 SER B C 1
ATOM 713 O O . SER B 1 16 ? -4.133 -5.605 20.812 1 91.69 16 SER B O 1
ATOM 715 N N . ASP B 1 17 ? -4.859 -6.121 18.922 1 86.75 17 ASP B N 1
ATOM 716 C CA . ASP B 1 17 ? -5.391 -7.426 19.312 1 86.75 17 ASP B CA 1
ATOM 717 C C . ASP B 1 17 ? -5.203 -8.445 18.188 1 86.75 17 ASP B C 1
ATOM 719 O O . ASP B 1 17 ? -5.777 -8.305 17.109 1 86.75 17 ASP B O 1
ATOM 723 N N . VAL B 1 18 ? -4.207 -9.297 18.375 1 71.06 18 VAL B N 1
ATOM 724 C CA . VAL B 1 18 ? -3.938 -10.336 17.391 1 71.06 18 VAL B CA 1
ATOM 725 C C . VAL B 1 18 ? -4.516 -11.672 17.859 1 71.06 18 VAL B C 1
ATOM 727 O O . VAL B 1 18 ? -3.947 -12.312 18.75 1 71.06 18 VAL B O 1
ATOM 730 N N . SER B 1 19 ? -5.793 -11.641 18.047 1 63.53 19 SER B N 1
ATOM 731 C CA . SER B 1 19 ? -6.336 -12.898 18.547 1 63.53 19 SER B CA 1
ATOM 732 C C . SER B 1 19 ? -5.891 -14.078 17.688 1 63.53 19 SER B C 1
ATOM 734 O O . SER B 1 19 ? -5.535 -13.898 16.516 1 63.53 19 SER B O 1
ATOM 736 N N . GLU B 1 20 ? -5.426 -15.102 18.281 1 61.66 20 GLU B N 1
ATOM 737 C CA . GLU B 1 20 ? -5.082 -16.359 17.625 1 61.66 20 GLU B CA 1
ATOM 738 C C . GLU B 1 20 ? -5.961 -16.594 16.406 1 61.66 20 GLU B C 1
ATOM 740 O O . GLU B 1 20 ? -5.621 -17.406 15.531 1 61.66 20 GLU B O 1
ATOM 745 N N . ASP B 1 21 ? -7.281 -16.109 16.438 1 62.16 21 ASP B N 1
ATOM 746 C CA . ASP B 1 21 ? -8.258 -16.484 15.414 1 62.16 21 ASP B CA 1
ATOM 747 C C . ASP B 1 21 ? -7.992 -15.734 14.102 1 62.16 21 ASP B C 1
ATOM 749 O O . ASP B 1 21 ? -7.027 -14.969 14.008 1 62.16 21 ASP B O 1
ATOM 753 N N . SER B 1 22 ? -8.82 -15.93 13.047 1 77 22 SER B N 1
ATOM 754 C CA . SER B 1 22 ? -8.938 -15.602 11.633 1 77 22 SER B CA 1
ATOM 755 C C . SER B 1 22 ? -8.93 -14.086 11.414 1 77 22 SER B C 1
ATOM 757 O O . SER B 1 22 ? -8.953 -13.617 10.273 1 77 22 SER B O 1
ATOM 759 N N . PHE B 1 23 ? -8.875 -13.25 12.688 1 84.06 23 PHE B N 1
ATOM 760 C CA . PHE B 1 23 ? -9.031 -11.812 12.539 1 84.06 23 PHE B CA 1
ATOM 761 C C . PHE B 1 23 ? -8.047 -11.062 13.438 1 84.06 23 PHE B C 1
ATOM 763 O O . PHE B 1 23 ? -7.887 -11.406 14.609 1 84.06 23 PHE B O 1
ATOM 770 N N . GLY B 1 24 ? -7.234 -10.188 13.023 1 91.56 24 GLY B N 1
ATOM 771 C CA . GLY B 1 24 ? -6.348 -9.312 13.773 1 91.56 24 GLY B CA 1
ATOM 772 C C . GLY B 1 24 ? -6.414 -7.863 13.328 1 91.56 24 GLY B C 1
ATOM 773 O O . GLY B 1 24 ? -6.828 -7.574 12.203 1 91.56 24 GLY B O 1
ATOM 774 N N . TRP B 1 25 ? -6.113 -6.992 14.406 1 93.31 25 TRP B N 1
ATOM 775 C CA . TRP B 1 25 ? -6.078 -5.574 14.055 1 93.31 25 TRP B CA 1
ATOM 776 C C . TRP B 1 25 ? -5.082 -4.82 14.922 1 93.31 25 TRP B C 1
ATOM 778 O O . TRP B 1 25 ? -4.648 -5.324 15.961 1 93.31 25 TRP B O 1
ATOM 788 N N . GLY B 1 26 ? -4.734 -3.705 14.344 1 95.69 26 GLY B N 1
ATOM 789 C CA . GLY B 1 26 ? -3.926 -2.762 15.102 1 95.69 26 GLY B CA 1
ATOM 790 C C . GLY B 1 26 ? -4.18 -1.316 14.719 1 95.69 26 GLY B C 1
ATOM 791 O O . GLY B 1 26 ? -4.547 -1.027 13.578 1 95.69 26 GLY B O 1
ATOM 792 N N . MET B 1 27 ? -4.023 -0.473 15.773 1 96.94 27 MET B N 1
ATOM 793 C CA . MET B 1 27 ? -4.188 0.963 15.57 1 96.94 27 MET B CA 1
ATOM 794 C C . MET B 1 27 ? -3.156 1.749 16.375 1 96.94 27 MET B C 1
ATOM 796 O O . MET B 1 27 ? -2.822 1.372 17.5 1 96.94 27 MET B O 1
ATOM 800 N N . GLY B 1 28 ? -2.654 2.756 15.773 1 97.94 28 GLY B N 1
ATOM 801 C CA . GLY B 1 28 ? -1.729 3.645 16.453 1 97.94 28 GLY B CA 1
ATOM 802 C C . GLY B 1 28 ? -2.014 5.113 16.203 1 97.94 28 GLY B C 1
ATOM 803 O O . GLY B 1 28 ? -2.264 5.512 15.062 1 97.94 28 GLY B O 1
ATOM 804 N N . LEU B 1 29 ? -2.027 5.832 17.328 1 95.94 29 LEU B N 1
ATOM 805 C CA . LEU B 1 29 ? -2.189 7.281 17.266 1 95.94 29 LEU B CA 1
ATOM 806 C C . LEU B 1 29 ? -1.038 7.988 17.969 1 95.94 29 LEU B C 1
ATOM 808 O O . LEU B 1 29 ? -0.564 7.523 19.016 1 95.94 29 LEU B O 1
ATOM 812 N N . GLY B 1 30 ? -0.596 9.008 17.312 1 96.62 30 GLY B N 1
ATOM 813 C CA . GLY B 1 30 ? 0.448 9.797 17.953 1 96.62 30 GLY B CA 1
ATOM 814 C C . GLY B 1 30 ? 0.593 11.188 17.359 1 96.62 30 GLY B C 1
ATOM 815 O O . GLY B 1 30 ? -0.045 11.516 16.359 1 96.62 30 GLY B O 1
ATOM 816 N N . GLY B 1 31 ? 1.39 11.977 18.094 1 94.12 31 GLY B N 1
ATOM 817 C CA . GLY B 1 31 ? 1.601 13.336 17.609 1 94.12 31 GLY B CA 1
ATOM 818 C C . GLY B 1 31 ? 2.537 14.141 18.5 1 94.12 31 GLY B C 1
ATOM 819 O O . GLY B 1 31 ? 3.078 13.625 19.469 1 94.12 31 GLY B O 1
ATOM 820 N N . ILE B 1 32 ? 2.863 15.172 17.875 1 92.06 32 ILE B N 1
ATOM 821 C CA . ILE B 1 32 ? 3.613 16.188 18.609 1 92.06 32 ILE B CA 1
ATOM 822 C C . ILE B 1 32 ? 2.783 17.469 18.719 1 92.06 32 ILE B C 1
ATOM 824 O O . ILE B 1 32 ? 2.51 18.125 17.719 1 92.06 32 ILE B O 1
ATOM 828 N N . GLY B 1 33 ? 2.561 17.719 19.891 1 89.5 33 GLY B N 1
ATOM 829 C CA . GLY B 1 33 ? 1.694 18.875 20.078 1 89.5 33 GLY B CA 1
ATOM 830 C C . GLY B 1 33 ? 0.333 18.719 19.438 1 89.5 33 GLY B C 1
ATOM 831 O O . GLY B 1 33 ? -0.245 17.625 19.453 1 89.5 33 GLY B O 1
ATOM 832 N N . ALA B 1 34 ? -0.216 19.734 18.984 1 81.94 34 ALA B N 1
ATOM 833 C CA . ALA B 1 34 ? -1.526 19.703 18.344 1 81.94 34 ALA B CA 1
ATOM 834 C C . ALA B 1 34 ? -1.394 19.766 16.828 1 81.94 34 ALA B C 1
ATOM 836 O O . ALA B 1 34 ? -2.355 19.516 16.094 1 81.94 34 ALA B O 1
ATOM 837 N N . ASP B 1 35 ? -0.148 19.984 16.266 1 87.88 35 ASP B N 1
ATOM 838 C CA . ASP B 1 35 ? 0.017 20.312 14.852 1 87.88 35 ASP B CA 1
ATOM 839 C C . ASP B 1 35 ? 0.472 19.109 14.047 1 87.88 35 ASP B C 1
ATOM 841 O O . ASP B 1 35 ? 0.331 19.078 12.828 1 87.88 35 ASP B O 1
ATOM 845 N N . HIS B 1 36 ? 1.07 18.234 14.727 1 93.31 36 HIS B N 1
ATOM 846 C CA . HIS B 1 36 ? 1.568 17.031 14.047 1 93.31 36 HIS B CA 1
ATOM 847 C C . HIS B 1 36 ? 0.884 15.781 14.57 1 93.31 36 HIS B C 1
ATOM 849 O O . HIS B 1 36 ? 0.966 15.477 15.766 1 93.31 36 HIS B O 1
ATOM 855 N N . PHE B 1 37 ? 0.178 15.25 13.719 1 94.38 37 PHE B N 1
ATOM 856 C CA . PHE B 1 37 ? -0.555 14.062 14.133 1 94.38 37 PHE B CA 1
ATOM 857 C C . PHE B 1 37 ? -0.354 12.93 13.133 1 94.38 37 PHE B C 1
ATOM 859 O O . PHE B 1 37 ? -0.172 13.172 11.938 1 94.38 37 PHE B O 1
ATOM 866 N N . GLN B 1 38 ? -0.231 11.656 13.578 1 95.69 38 GLN B N 1
ATOM 867 C CA . GLN B 1 38 ? -0.155 10.477 12.719 1 95.69 38 GLN B CA 1
ATOM 868 C C . GLN B 1 38 ? -1.02 9.344 13.266 1 95.69 38 GLN B C 1
ATOM 870 O O . GLN B 1 38 ? -1.104 9.148 14.484 1 95.69 38 GLN B O 1
ATOM 875 N N . ALA B 1 39 ? -1.72 8.773 12.414 1 97.38 39 ALA B N 1
ATOM 876 C CA . ALA B 1 39 ? -2.566 7.637 12.766 1 97.38 39 ALA B CA 1
ATOM 877 C C . ALA B 1 39 ? -2.389 6.492 11.773 1 97.38 39 ALA B C 1
ATOM 879 O O . ALA B 1 39 ? -2.189 6.727 10.578 1 97.38 39 ALA B O 1
ATOM 880 N N . GLU B 1 40 ? -2.387 5.23 12.211 1 97.44 40 GLU B N 1
ATOM 881 C CA . GLU B 1 40 ? -2.332 4.051 11.352 1 97.44 40 GLU B CA 1
ATOM 882 C C . GLU B 1 40 ? -3.25 2.947 11.867 1 97.44 40 GLU B C 1
ATOM 884 O O . GLU B 1 40 ? -3.496 2.848 13.07 1 97.44 40 GLU B O 1
ATOM 889 N N . ALA B 1 41 ? -3.742 2.242 11.023 1 98.06 41 ALA B N 1
ATOM 890 C CA . ALA B 1 41 ? -4.562 1.083 11.359 1 98.06 41 ALA B CA 1
ATOM 891 C C . ALA B 1 41 ? -4.371 -0.043 10.352 1 98.06 41 ALA B C 1
ATOM 893 O O . ALA B 1 41 ? -4.133 0.212 9.164 1 98.06 41 ALA B O 1
ATOM 894 N N . TYR B 1 42 ? -4.469 -1.219 10.883 1 96.5 42 TYR B N 1
ATOM 895 C CA . TYR B 1 42 ? -4.414 -2.381 10.008 1 96.5 42 TYR B CA 1
ATOM 896 C C . TYR B 1 42 ? -5.312 -3.498 10.523 1 96.5 42 TYR B C 1
ATOM 898 O O . TYR B 1 42 ? -5.617 -3.557 11.719 1 96.5 42 TYR B O 1
ATOM 906 N N . LEU B 1 43 ? -5.742 -4.223 9.578 1 95.12 43 LEU B N 1
ATOM 907 C CA . LEU B 1 43 ? -6.516 -5.422 9.883 1 95.12 43 LEU B CA 1
ATOM 908 C C . LEU B 1 43 ? -5.953 -6.637 9.156 1 95.12 43 LEU B C 1
ATOM 910 O O . LEU B 1 43 ? -5.25 -6.488 8.148 1 95.12 43 LEU B O 1
ATOM 914 N N . LYS B 1 44 ? -6.223 -7.77 9.703 1 93.56 44 LYS B N 1
ATOM 915 C CA . LYS B 1 44 ? -5.992 -9.055 9.055 1 93.56 44 LYS B CA 1
ATOM 916 C C . LYS B 1 44 ? -7.238 -9.938 9.117 1 93.56 44 LYS B C 1
ATOM 918 O O . LYS B 1 44 ? -7.754 -10.211 10.203 1 93.56 44 LYS B O 1
ATOM 923 N N . PHE B 1 45 ? -7.652 -10.312 7.918 1 92 45 PHE B N 1
ATOM 924 C CA . PHE B 1 45 ? -8.82 -11.18 7.793 1 92 45 PHE B CA 1
ATOM 925 C C . PHE B 1 45 ? -8.453 -12.477 7.07 1 92 45 PHE B C 1
ATOM 927 O O . PHE B 1 45 ? -7.938 -12.445 5.953 1 92 45 PHE B O 1
ATOM 934 N N . ASN B 1 46 ? -8.742 -13.492 7.773 1 91.62 46 ASN B N 1
ATOM 935 C CA . ASN B 1 46 ? -8.578 -14.789 7.137 1 91.62 46 ASN B CA 1
ATOM 936 C C . ASN B 1 46 ? -9.922 -15.461 6.879 1 91.62 46 ASN B C 1
ATOM 938 O O . ASN B 1 46 ? -10.797 -15.477 7.754 1 91.62 46 ASN B O 1
ATOM 942 N N . MET B 1 47 ? -10.016 -15.773 5.656 1 88.69 47 MET B N 1
ATOM 943 C CA . MET B 1 47 ? -11.195 -16.578 5.324 1 88.69 47 MET B CA 1
ATOM 944 C C . MET B 1 47 ? -10.805 -18 4.961 1 88.69 47 MET B C 1
ATOM 946 O O . MET B 1 47 ? -10.531 -18.297 3.797 1 88.69 47 MET B O 1
ATOM 950 N N . GLY B 1 48 ? -10.891 -18.844 6.055 1 86.62 48 GLY B N 1
ATOM 951 C CA . GLY B 1 48 ? -10.398 -20.203 5.871 1 86.62 48 GLY B CA 1
ATOM 952 C C . GLY B 1 48 ? -8.898 -20.281 5.688 1 86.62 48 GLY B C 1
ATOM 953 O O . GLY B 1 48 ? -8.156 -19.469 6.246 1 86.62 48 GLY B O 1
ATOM 954 N N . ASP B 1 49 ? -8.508 -21.281 4.895 1 86.44 49 ASP B N 1
ATOM 955 C CA . ASP B 1 49 ? -7.086 -21.516 4.691 1 86.44 49 ASP B CA 1
ATOM 956 C C . ASP B 1 49 ? -6.637 -21.031 3.314 1 86.44 49 ASP B C 1
ATOM 958 O O . ASP B 1 49 ? -5.453 -21.109 2.98 1 86.44 49 ASP B O 1
ATOM 962 N N . LYS B 1 50 ? -7.602 -20.5 2.611 1 92.5 50 LYS B N 1
ATOM 963 C CA . LYS B 1 50 ? -7.258 -20.297 1.207 1 92.5 50 LYS B CA 1
ATOM 964 C C . LYS B 1 50 ? -7.242 -18.812 0.862 1 92.5 50 LYS B C 1
ATOM 966 O O . LYS B 1 50 ? -6.84 -18.422 -0.238 1 92.5 50 LYS B O 1
ATOM 971 N N . PHE B 1 51 ? -7.75 -18 1.883 1 94.75 51 PHE B N 1
ATOM 972 C CA . PHE B 1 51 ? -7.816 -16.594 1.542 1 94.75 51 PHE B CA 1
ATOM 973 C C . PHE B 1 51 ? -7.449 -15.727 2.742 1 94.75 51 PHE B C 1
ATOM 975 O O . PHE B 1 51 ? -7.945 -15.945 3.85 1 94.75 51 PHE B O 1
ATOM 982 N N . CYS B 1 52 ? -6.598 -14.711 2.541 1 95.69 52 CYS B N 1
ATOM 983 C CA . CYS B 1 52 ? -6.207 -13.734 3.551 1 95.69 52 CYS B CA 1
ATOM 984 C C . CYS B 1 52 ? -6.223 -12.328 2.982 1 95.69 52 CYS B C 1
ATOM 986 O O . CYS B 1 52 ? -5.703 -12.086 1.891 1 95.69 52 CYS B O 1
ATOM 988 N N . LEU B 1 53 ? -6.797 -11.383 3.746 1 95.5 53 LEU B N 1
ATOM 989 C CA . LEU B 1 53 ? -6.867 -9.984 3.348 1 95.5 53 LEU B CA 1
ATOM 990 C C . LEU B 1 53 ? -6.297 -9.078 4.434 1 95.5 53 LEU B C 1
ATOM 992 O O . LEU B 1 53 ? -6.672 -9.195 5.602 1 95.5 53 LEU B O 1
ATOM 996 N N . LYS B 1 54 ? -5.395 -8.164 4.043 1 96.19 54 LYS B N 1
A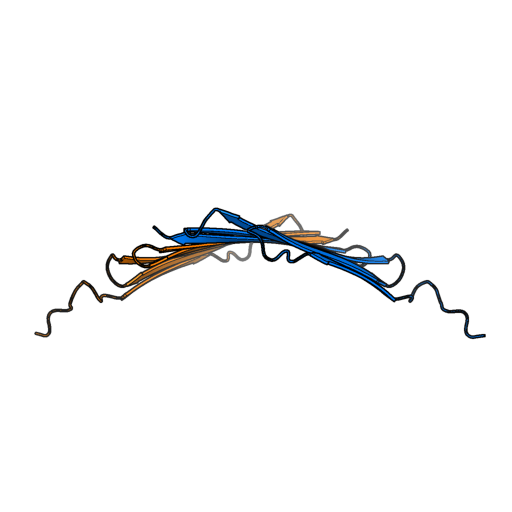TOM 997 C CA . LYS B 1 54 ? -4.746 -7.266 4.996 1 96.19 54 LYS B CA 1
ATOM 998 C C . LYS B 1 54 ? -4.848 -5.812 4.539 1 96.19 54 LYS B C 1
ATOM 1000 O O . LYS B 1 54 ? -3.91 -5.27 3.953 1 96.19 54 LYS B O 1
ATOM 1005 N N . PRO B 1 55 ? -5.957 -5.156 4.922 1 97.25 55 PRO B N 1
ATOM 1006 C CA . PRO B 1 55 ? -6.027 -3.721 4.645 1 97.25 55 PRO B CA 1
ATOM 1007 C C . PRO B 1 55 ? -5.328 -2.879 5.707 1 97.25 55 PRO B C 1
ATOM 1009 O O . PRO B 1 55 ? -5.355 -3.227 6.891 1 97.25 55 PRO B O 1
ATOM 1012 N N . GLY B 1 56 ? -4.676 -1.866 5.285 1 98 56 GLY B N 1
ATOM 1013 C CA . GLY B 1 56 ? -4.047 -0.907 6.18 1 98 56 GLY B CA 1
ATOM 1014 C C . GLY B 1 56 ? -4.152 0.524 5.688 1 98 56 GLY B C 1
ATOM 1015 O O . GLY B 1 56 ? -4.254 0.766 4.484 1 98 56 GLY B O 1
ATOM 1016 N N . PHE B 1 57 ? -4.188 1.359 6.625 1 97.75 57 PHE B N 1
ATOM 1017 C CA . PHE B 1 57 ? -4.27 2.777 6.297 1 97.75 57 PHE B CA 1
ATOM 1018 C C . PHE B 1 57 ? -3.422 3.604 7.258 1 97.75 57 PHE B C 1
ATOM 1020 O O . PHE B 1 57 ? -3.262 3.238 8.422 1 97.75 57 PHE B O 1
ATOM 1027 N N . ALA B 1 58 ? -2.77 4.598 6.676 1 98.31 58 ALA B N 1
ATOM 1028 C CA . ALA B 1 58 ? -1.994 5.543 7.477 1 98.31 58 ALA B CA 1
ATOM 1029 C C . ALA B 1 58 ? -2.266 6.98 7.043 1 98.31 58 ALA B C 1
ATOM 1031 O O . ALA B 1 58 ? -2.51 7.246 5.863 1 98.31 58 ALA B O 1
ATOM 1032 N N . TYR B 1 59 ? -2.277 7.805 8.047 1 97.88 59 TYR B N 1
ATOM 1033 C CA . TYR B 1 59 ? -2.537 9.219 7.82 1 97.88 59 TYR B CA 1
ATOM 1034 C C . TYR B 1 59 ? -1.695 10.086 8.75 1 97.88 59 TYR B C 1
ATOM 1036 O O . TYR B 1 59 ? -1.535 9.766 9.93 1 97.88 59 TYR B O 1
ATOM 1044 N N . ALA B 1 60 ? -1.167 11.125 8.188 1 97.31 60 ALA B N 1
ATOM 1045 C CA . ALA B 1 60 ? -0.37 12.047 8.992 1 97.31 60 ALA B CA 1
ATOM 1046 C C . ALA B 1 60 ? -0.512 13.484 8.5 1 97.31 60 ALA B C 1
ATOM 1048 O O . ALA B 1 60 ? -0.646 13.719 7.297 1 97.31 60 ALA B O 1
ATOM 1049 N N . THR B 1 61 ? -0.475 14.305 9.477 1 95.44 61 THR B N 1
ATOM 1050 C CA . THR B 1 61 ? -0.5 15.727 9.148 1 95.44 61 THR B CA 1
ATOM 1051 C C . THR B 1 61 ? 0.635 16.469 9.852 1 95.44 61 THR B C 1
ATOM 1053 O O . THR B 1 61 ? 1.05 16.078 10.945 1 95.44 61 THR B O 1
ATOM 1056 N N . ASP B 1 62 ? 1.119 17.359 9.031 1 92.62 62 ASP B N 1
ATOM 1057 C CA . ASP B 1 62 ? 2.102 18.281 9.586 1 92.62 62 ASP B CA 1
ATOM 1058 C C . ASP B 1 62 ? 1.773 19.719 9.211 1 92.62 62 ASP B C 1
ATOM 1060 O O . ASP B 1 62 ? 2.082 20.172 8.102 1 92.62 62 ASP B O 1
ATOM 1064 N N . GLY B 1 63 ? 1.206 20.328 10.203 1 90.06 63 GLY B N 1
ATOM 1065 C CA . GLY B 1 63 ? 0.821 21.688 9.883 1 90.06 63 GLY B CA 1
ATOM 1066 C C . GLY B 1 63 ? -0.137 21.781 8.711 1 90.06 63 GLY B C 1
ATOM 1067 O O . GLY B 1 63 ? -1.276 21.312 8.797 1 90.06 63 GLY B O 1
ATOM 1068 N N . ASN B 1 64 ? 0.465 22.297 7.574 1 91.81 64 ASN B N 1
ATOM 1069 C CA . ASN B 1 64 ? -0.408 22.578 6.441 1 91.81 64 ASN B CA 1
ATOM 1070 C C . ASN B 1 64 ? -0.299 21.5 5.367 1 91.81 64 ASN B C 1
ATOM 1072 O O . ASN B 1 64 ? -0.702 21.719 4.223 1 91.81 64 ASN B O 1
ATOM 1076 N N . SER B 1 65 ? 0.217 20.469 5.707 1 95.12 65 SER B N 1
ATOM 1077 C CA . SER B 1 65 ? 0.349 19.391 4.742 1 95.12 65 SER B CA 1
ATOM 1078 C C . SER B 1 65 ? -0.047 18.047 5.355 1 95.12 65 SER B C 1
ATOM 1080 O O . SER B 1 65 ? -0.048 17.891 6.578 1 95.12 65 SER B O 1
ATOM 1082 N N . GLY B 1 66 ? -0.388 17.172 4.531 1 96.38 66 GLY B N 1
ATOM 1083 C CA . GLY B 1 66 ? -0.718 15.836 5.004 1 96.38 66 GLY B CA 1
ATOM 1084 C C . GLY B 1 66 ? -0.441 14.758 3.975 1 96.38 66 GLY B C 1
ATOM 1085 O O . GLY B 1 66 ? -0.287 15.047 2.787 1 96.38 66 GLY B O 1
ATOM 1086 N N . ILE B 1 67 ? -0.302 13.578 4.496 1 96.5 67 ILE B N 1
ATOM 1087 C CA . ILE B 1 67 ? -0.104 12.406 3.656 1 96.5 67 ILE B CA 1
ATOM 1088 C C . ILE B 1 67 ? -1.035 11.281 4.113 1 96.5 67 ILE B C 1
ATOM 1090 O O . ILE B 1 67 ? -1.245 11.086 5.312 1 96.5 67 ILE B O 1
ATOM 1094 N N . GLY B 1 68 ? -1.554 10.625 3.174 1 98.12 68 GLY B N 1
ATOM 1095 C CA . GLY B 1 68 ? -2.369 9.445 3.434 1 98.12 68 GLY B CA 1
ATOM 1096 C C . GLY B 1 68 ? -1.995 8.258 2.566 1 98.12 68 GLY B C 1
ATOM 1097 O O . GLY B 1 68 ? -1.627 8.43 1.401 1 98.12 68 GLY B O 1
ATOM 1098 N N . ALA B 1 69 ? -2.031 7.148 3.176 1 98.19 69 ALA B N 1
ATOM 1099 C CA . ALA B 1 69 ? -1.703 5.93 2.443 1 98.19 69 ALA B CA 1
ATOM 1100 C C . ALA B 1 69 ? -2.66 4.797 2.807 1 98.19 69 ALA B C 1
ATOM 1102 O O . ALA B 1 69 ? -3.031 4.641 3.973 1 98.19 69 ALA B O 1
ATOM 1103 N N . LEU B 1 70 ? -3.076 4.047 1.807 1 98.5 70 LEU B N 1
ATOM 1104 C CA . LEU B 1 70 ? -3.896 2.85 1.966 1 98.5 70 LEU B CA 1
ATOM 1105 C C . LEU B 1 70 ? -3.26 1.658 1.259 1 98.5 70 LEU B C 1
ATOM 1107 O O . LEU B 1 70 ? -2.85 1.764 0.101 1 98.5 70 LEU B O 1
ATOM 1111 N N . MET B 1 71 ? -3.088 0.636 1.995 1 98.5 71 MET B N 1
ATOM 1112 C CA . MET B 1 71 ? -2.535 -0.591 1.431 1 98.5 71 MET B CA 1
ATOM 1113 C C . MET B 1 71 ? -3.48 -1.767 1.651 1 98.5 71 MET B C 1
ATOM 1115 O O . MET B 1 71 ? -3.975 -1.972 2.762 1 98.5 71 MET B O 1
ATOM 1119 N N . LEU B 1 72 ? -3.754 -2.404 0.552 1 98.31 72 LEU B N 1
ATOM 1120 C CA . LEU B 1 72 ? -4.57 -3.611 0.605 1 98.31 72 LEU B CA 1
ATOM 1121 C C . LEU B 1 72 ? -3.838 -4.793 -0.021 1 98.31 72 LEU B C 1
ATOM 1123 O O . LEU B 1 72 ? -3.455 -4.738 -1.192 1 98.31 72 LEU B O 1
ATOM 1127 N N . ARG B 1 73 ? -3.654 -5.883 0.773 1 98 73 ARG B N 1
ATOM 1128 C CA . ARG B 1 73 ? -2.99 -7.082 0.276 1 98 73 ARG B CA 1
ATOM 1129 C C . ARG B 1 73 ? -3.867 -8.312 0.476 1 98 73 ARG B C 1
ATOM 1131 O O . ARG B 1 73 ? -4.465 -8.492 1.54 1 98 73 ARG B O 1
ATOM 1138 N N . SER B 1 74 ? -3.922 -9.039 -0.562 1 97.88 74 SER B N 1
ATOM 1139 C CA . SER B 1 74 ? -4.699 -10.273 -0.465 1 97.88 74 SER B CA 1
ATOM 1140 C C . SER B 1 74 ? -3.908 -11.469 -0.987 1 97.88 74 SE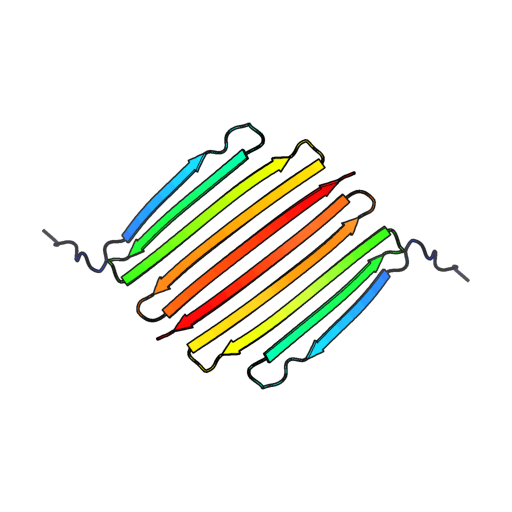R B C 1
ATOM 1142 O O . SER B 1 74 ? -3.197 -11.359 -1.987 1 97.88 74 SER B O 1
ATOM 1144 N N . THR B 1 75 ? -4.062 -12.578 -0.334 1 96.38 75 THR B N 1
ATOM 1145 C CA . THR B 1 75 ? -3.504 -13.836 -0.808 1 96.38 75 THR B CA 1
ATOM 1146 C C . THR B 1 75 ? -4.59 -14.906 -0.919 1 96.38 75 THR B C 1
ATOM 1148 O O . THR B 1 75 ? -5.539 -14.914 -0.132 1 96.38 75 THR B O 1
ATOM 1151 N N . TRP B 1 76 ? -4.402 -15.672 -1.994 1 96 76 TRP B N 1
ATOM 1152 C CA . TRP B 1 76 ? -5.379 -16.734 -2.145 1 96 76 TRP B CA 1
ATOM 1153 C C . TRP B 1 76 ? -4.73 -18 -2.719 1 96 76 TRP B C 1
ATOM 1155 O O . TRP B 1 76 ? -3.664 -17.922 -3.336 1 96 76 TRP B O 1
ATOM 1165 N N . SER B 1 77 ? -5.312 -19.062 -2.311 1 94.56 77 SER B N 1
ATOM 1166 C CA . SER B 1 77 ? -4.891 -20.344 -2.855 1 94.56 77 SER B CA 1
ATOM 1167 C C . SER B 1 77 ? -6.09 -21.219 -3.211 1 94.56 77 SER B C 1
ATOM 1169 O O . SER B 1 77 ? -7.199 -21 -2.727 1 94.56 77 SER B O 1
ATOM 1171 N N . LEU B 1 78 ? -5.844 -22.062 -4.129 1 84.75 78 LEU B N 1
ATOM 1172 C CA . LEU B 1 78 ? -6.859 -23.047 -4.492 1 84.75 78 LEU B CA 1
ATOM 1173 C C . LEU B 1 78 ? -6.574 -24.391 -3.824 1 84.75 78 LEU B C 1
ATOM 1175 O O . LEU B 1 78 ? -5.418 -24.75 -3.605 1 84.75 78 LEU B O 1
#